Protein AF-A0A330G642-F1 (afdb_monomer_lite)

Foldseek 3Di:
DVVVQQPDFPAAAPVRHTKGQPDWDWDADPPRDIWIWRDMPNDDDPTHTDDDDDDDDDDDPRVPVCPPPPCPDDDDDDDDD

Organism: Enterobacter cloacae (NCBI:txid550)

Radius of gyration: 15.84 Å; chains: 1; bounding box: 33×35×44 Å

Sequence (81 aa):
SLRTRMQIPTGKTTAGATAWYNTLLIGLAPEGRVRVWLQNSRGGNDNLPVEPQPLTTISGEKLDACKYVPTRIYLSYTVPD

pLDDT: mean 76.56, std 13.57, range [38.25, 93.44]

Structure (mmCIF, N/CA/C/O backbone):
data_AF-A0A330G642-F1
#
_entry.id   AF-A0A330G642-F1
#
loop_
_atom_site.group_PDB
_atom_site.id
_atom_site.type_symbol
_atom_site.label_atom_id
_atom_site.label_alt_id
_atom_site.label_comp_id
_atom_site.label_asym_id
_atom_site.label_entity_id
_atom_site.label_seq_id
_atom_site.pdbx_PDB_ins_code
_atom_site.Cartn_x
_atom_site.Cartn_y
_atom_site.Cartn_z
_atom_site.occupancy
_atom_site.B_iso_or_equiv
_atom_site.auth_seq_id
_atom_site.auth_comp_id
_atom_site.auth_asym_id
_atom_site.auth_atom_id
_atom_site.pdbx_PDB_model_num
ATOM 1 N N . SER A 1 1 ? -7.105 -6.940 -6.510 1.00 76.50 1 SER A N 1
ATOM 2 C CA . SER A 1 1 ? -7.044 -6.743 -5.044 1.00 76.50 1 SER A CA 1
ATOM 3 C C . SER A 1 1 ? -5.760 -6.002 -4.670 1.00 76.50 1 SER A C 1
ATOM 5 O O . SER A 1 1 ? -4.909 -5.818 -5.541 1.00 76.50 1 SER A O 1
ATOM 7 N N . LEU A 1 2 ? -5.593 -5.578 -3.407 1.00 77.31 2 LEU A N 1
ATOM 8 C CA . LEU A 1 2 ? -4.365 -4.916 -2.931 1.00 77.31 2 LEU A CA 1
ATOM 9 C C . LEU A 1 2 ? -3.117 -5.780 -3.183 1.00 77.31 2 LEU A C 1
ATOM 11 O O . LEU A 1 2 ? -2.134 -5.299 -3.738 1.00 77.31 2 LEU A O 1
ATOM 15 N N . ARG A 1 3 ? -3.220 -7.090 -2.918 1.00 81.19 3 ARG A N 1
ATOM 16 C CA . ARG A 1 3 ? -2.179 -8.080 -3.235 1.00 81.19 3 ARG A CA 1
ATOM 17 C C . ARG A 1 3 ? -1.780 -8.069 -4.711 1.00 81.19 3 ARG A C 1
ATOM 19 O O . ARG A 1 3 ? -0.594 -8.045 -5.007 1.00 81.19 3 ARG A O 1
ATOM 26 N N . THR A 1 4 ? -2.750 -8.059 -5.629 1.00 85.06 4 THR A N 1
ATOM 27 C CA . THR A 1 4 ? -2.465 -8.002 -7.073 1.00 85.06 4 THR A CA 1
ATOM 28 C C . THR A 1 4 ? -1.692 -6.737 -7.433 1.00 85.06 4 THR A C 1
ATOM 30 O O . THR A 1 4 ? -0.710 -6.816 -8.156 1.00 85.06 4 THR A O 1
ATOM 33 N N . ARG A 1 5 ? -2.092 -5.574 -6.897 1.00 84.88 5 ARG A N 1
ATOM 34 C CA . ARG A 1 5 ? -1.404 -4.302 -7.175 1.00 84.88 5 ARG A CA 1
ATOM 35 C C . ARG A 1 5 ? 0.044 -4.312 -6.677 1.00 84.88 5 ARG A C 1
ATOM 37 O O . ARG A 1 5 ? 0.920 -3.845 -7.390 1.00 84.88 5 ARG A O 1
ATOM 44 N N . MET A 1 6 ? 0.308 -4.899 -5.509 1.00 84.94 6 MET A N 1
ATOM 45 C CA . MET A 1 6 ? 1.668 -5.029 -4.962 1.00 84.94 6 MET A CA 1
ATOM 46 C C . MET A 1 6 ? 2.576 -5.977 -5.763 1.00 84.94 6 MET A C 1
ATOM 48 O O . MET A 1 6 ? 3.793 -5.914 -5.631 1.00 84.94 6 MET A O 1
ATOM 52 N N . GLN A 1 7 ? 2.001 -6.841 -6.602 1.00 87.62 7 GLN A N 1
ATOM 53 C CA . GLN A 1 7 ? 2.736 -7.771 -7.465 1.00 87.62 7 GLN A CA 1
ATOM 54 C C . GLN A 1 7 ? 3.006 -7.216 -8.870 1.00 87.62 7 GLN A C 1
ATOM 56 O O . GLN A 1 7 ? 3.621 -7.904 -9.680 1.00 87.62 7 GLN A O 1
ATOM 61 N N . ILE A 1 8 ? 2.550 -6.000 -9.181 1.00 89.88 8 ILE A N 1
ATOM 62 C CA . ILE A 1 8 ? 2.780 -5.366 -10.481 1.00 89.88 8 ILE A CA 1
ATOM 63 C C . ILE A 1 8 ? 4.001 -4.438 -10.364 1.00 89.88 8 ILE A C 1
ATOM 65 O O . ILE A 1 8 ? 3.996 -3.544 -9.512 1.00 89.88 8 ILE A O 1
ATOM 69 N N . PRO A 1 9 ? 5.042 -4.612 -11.202 1.00 91.56 9 PRO A N 1
ATOM 70 C CA . PRO A 1 9 ? 6.170 -3.689 -11.250 1.00 91.56 9 PRO A CA 1
ATOM 71 C C . PRO A 1 9 ? 5.730 -2.272 -11.629 1.00 91.56 9 PRO A C 1
ATOM 73 O O . PRO A 1 9 ? 4.961 -2.085 -12.569 1.00 91.56 9 PRO A O 1
ATOM 76 N N . THR A 1 10 ? 6.286 -1.261 -10.964 1.00 90.94 10 THR A N 1
ATOM 77 C CA . THR A 1 10 ? 6.017 0.163 -11.245 1.00 90.94 10 THR A CA 1
ATOM 78 C C . THR A 1 10 ? 7.130 0.821 -12.074 1.00 90.94 10 THR A C 1
ATOM 80 O O . THR A 1 10 ? 7.235 2.045 -12.156 1.00 90.94 10 THR A O 1
ATOM 83 N N . GLY A 1 11 ? 7.997 0.006 -12.682 1.00 90.31 11 GLY A N 1
ATOM 84 C CA . GLY A 1 11 ? 9.135 0.435 -13.493 1.00 90.31 11 GLY A CA 1
ATOM 85 C C . GLY A 1 11 ? 10.478 0.153 -12.822 1.00 90.31 11 GLY A C 1
ATOM 86 O O . GLY A 1 11 ? 10.654 -0.883 -12.178 1.00 90.31 11 GLY A O 1
ATOM 87 N N . LYS A 1 12 ? 11.444 1.059 -13.006 1.00 91.50 12 LYS A N 1
ATOM 88 C CA . LYS A 1 12 ? 12.793 0.970 -12.432 1.00 91.50 12 LYS A CA 1
ATOM 89 C C . LYS A 1 12 ? 13.062 2.129 -11.476 1.00 91.50 12 LYS A C 1
ATOM 91 O O . LYS A 1 12 ? 12.574 3.231 -11.712 1.00 91.50 12 LYS A O 1
ATOM 96 N N . THR A 1 13 ? 13.822 1.877 -10.415 1.00 88.44 13 THR A N 1
ATOM 97 C CA . THR A 1 13 ? 14.365 2.916 -9.529 1.00 88.44 13 THR A CA 1
ATOM 98 C C . THR A 1 13 ? 15.529 3.642 -10.210 1.00 88.44 13 THR A C 1
ATOM 100 O O . THR A 1 13 ? 16.055 3.163 -11.217 1.00 88.44 13 THR A O 1
ATOM 103 N N . THR A 1 14 ? 15.993 4.758 -9.638 1.00 86.19 14 THR A N 1
ATOM 104 C CA . THR A 1 14 ? 17.192 5.476 -10.120 1.00 86.19 14 THR A CA 1
ATOM 105 C C . THR A 1 14 ? 18.438 4.585 -10.150 1.00 86.19 14 THR A C 1
ATOM 107 O O . THR A 1 14 ? 19.290 4.740 -11.016 1.00 86.19 14 THR A O 1
ATOM 110 N N . ALA A 1 15 ? 18.518 3.602 -9.249 1.00 89.38 15 ALA A N 1
ATOM 111 C CA . ALA A 1 15 ? 19.599 2.617 -9.199 1.00 89.38 15 ALA A CA 1
ATOM 112 C C . ALA A 1 15 ? 19.407 1.428 -10.171 1.00 89.38 15 ALA A C 1
ATOM 114 O O . ALA A 1 15 ? 20.166 0.466 -10.120 1.00 89.38 15 ALA A O 1
ATOM 115 N N . GLY A 1 16 ? 18.374 1.438 -11.024 1.00 91.06 16 GLY A N 1
ATOM 116 C CA . GLY A 1 16 ? 18.108 0.388 -12.020 1.00 91.06 16 GLY A CA 1
ATOM 117 C C . GLY A 1 16 ? 17.398 -0.866 -11.489 1.00 91.06 16 GLY A C 1
ATOM 118 O O . GLY A 1 16 ? 17.082 -1.779 -12.261 1.00 91.06 16 GLY A O 1
ATOM 119 N N . ALA A 1 17 ? 17.084 -0.922 -10.192 1.00 92.19 17 ALA A N 1
ATOM 120 C CA . ALA A 1 17 ? 16.326 -2.022 -9.599 1.00 92.19 17 ALA A CA 1
ATOM 121 C C . ALA A 1 17 ? 14.850 -1.975 -10.023 1.00 92.19 17 ALA A C 1
ATOM 123 O O . ALA A 1 17 ? 14.318 -0.911 -10.331 1.00 92.19 17 ALA A O 1
ATOM 124 N N . THR A 1 18 ? 14.164 -3.120 -10.039 1.00 93.44 18 THR A N 1
ATOM 125 C CA . THR A 1 18 ? 12.710 -3.139 -10.272 1.00 93.44 18 THR A CA 1
ATOM 126 C C . THR A 1 18 ? 11.990 -2.450 -9.115 1.00 93.44 18 THR A C 1
ATOM 128 O O . THR A 1 18 ? 12.227 -2.780 -7.953 1.00 93.44 18 THR A O 1
ATOM 131 N N . ALA A 1 19 ? 11.128 -1.491 -9.441 1.00 91.94 19 ALA A N 1
ATOM 132 C CA . ALA A 1 19 ? 10.316 -0.769 -8.478 1.00 91.94 19 ALA A CA 1
ATOM 133 C C . ALA A 1 19 ? 8.979 -1.484 -8.247 1.00 91.94 19 ALA A C 1
ATOM 135 O O . ALA A 1 19 ? 8.394 -2.050 -9.174 1.00 91.94 19 ALA A O 1
ATOM 136 N N . TRP A 1 20 ? 8.506 -1.439 -7.005 1.00 91.69 20 TRP A N 1
ATOM 137 C CA . TRP A 1 20 ? 7.290 -2.114 -6.556 1.00 91.69 20 TRP A CA 1
ATOM 138 C C . TRP A 1 20 ? 6.520 -1.216 -5.599 1.00 91.69 20 TRP A C 1
ATOM 140 O O . TRP A 1 20 ? 7.127 -0.398 -4.907 1.00 91.69 20 TRP A O 1
ATOM 150 N N . TYR A 1 21 ? 5.209 -1.428 -5.491 1.00 90.00 21 TYR A N 1
ATOM 151 C CA . TYR A 1 21 ? 4.441 -0.945 -4.345 1.00 90.00 21 TYR A CA 1
ATOM 152 C C . TYR A 1 21 ? 4.814 -1.760 -3.104 1.00 90.00 21 TYR A C 1
ATOM 154 O O . TYR A 1 21 ? 4.301 -2.859 -2.895 1.00 90.00 21 TYR A O 1
ATOM 162 N N . ASN A 1 22 ? 5.737 -1.231 -2.304 1.00 86.19 22 ASN A N 1
ATOM 163 C CA . ASN A 1 22 ? 6.295 -1.900 -1.128 1.00 86.19 22 ASN A CA 1
ATOM 164 C C . ASN A 1 22 ? 5.962 -1.196 0.194 1.00 86.19 22 ASN A C 1
ATOM 166 O O . ASN A 1 22 ? 6.253 -1.747 1.252 1.00 86.19 22 ASN A O 1
ATOM 170 N N . THR A 1 23 ? 5.329 -0.024 0.135 1.00 86.00 23 THR A N 1
ATOM 171 C CA . THR A 1 23 ? 4.989 0.774 1.313 1.00 86.00 23 THR A CA 1
ATOM 172 C C . THR A 1 23 ? 3.488 1.035 1.351 1.00 86.00 23 THR A C 1
ATOM 174 O O . THR A 1 23 ? 2.902 1.508 0.375 1.00 86.00 23 THR A O 1
ATOM 177 N N . LEU A 1 24 ? 2.867 0.750 2.497 1.00 86.12 24 LEU A N 1
ATOM 178 C CA . LEU A 1 24 ? 1.496 1.148 2.798 1.00 86.12 24 LEU A CA 1
ATOM 179 C C . LEU A 1 24 ? 1.538 2.437 3.625 1.00 86.12 24 LEU A C 1
ATOM 181 O O . LEU A 1 24 ? 1.989 2.423 4.767 1.00 86.12 24 LEU A O 1
ATOM 185 N N . LEU A 1 25 ? 1.083 3.546 3.049 1.00 85.38 25 LEU A N 1
ATOM 186 C CA . LEU A 1 25 ? 0.968 4.822 3.746 1.00 85.38 25 LEU A CA 1
ATOM 187 C C . LEU A 1 25 ? -0.437 4.940 4.333 1.00 85.38 25 LEU A C 1
ATOM 189 O O . LEU A 1 25 ? -1.420 4.815 3.605 1.00 85.38 25 LEU A O 1
ATOM 193 N N . ILE A 1 26 ? -0.525 5.206 5.632 1.0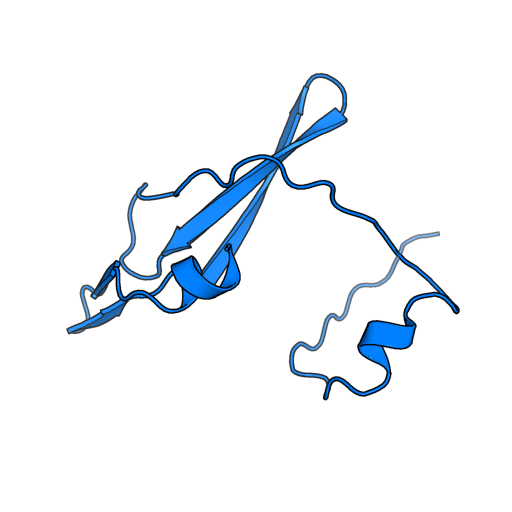0 85.38 26 ILE A N 1
ATOM 194 C CA . ILE A 1 26 ? -1.787 5.412 6.343 1.00 85.38 26 ILE A CA 1
ATOM 195 C C . ILE A 1 26 ? -1.793 6.846 6.859 1.00 85.38 26 ILE A C 1
ATOM 197 O O . ILE A 1 26 ? -0.907 7.241 7.612 1.00 85.38 26 ILE A O 1
ATOM 201 N N . GLY A 1 27 ? -2.776 7.630 6.431 1.00 84.25 27 GLY A N 1
ATOM 202 C CA . GLY A 1 27 ? -2.921 9.028 6.817 1.00 84.25 27 GLY A CA 1
ATOM 203 C C . GLY A 1 27 ? -4.233 9.265 7.537 1.00 84.25 27 GLY A C 1
ATOM 204 O O . GLY A 1 27 ? -5.279 8.732 7.156 1.00 84.25 27 GLY A O 1
ATOM 205 N N . LEU A 1 28 ? -4.159 10.099 8.567 1.00 83.56 28 LEU A N 1
ATOM 206 C CA . LEU A 1 28 ? -5.311 10.551 9.327 1.00 83.56 28 LEU A CA 1
ATOM 207 C C . LEU A 1 28 ? -5.915 11.773 8.641 1.00 83.56 28 LEU A C 1
ATOM 209 O O . LEU A 1 28 ? -5.216 12.726 8.298 1.00 83.56 28 LEU A O 1
ATOM 213 N N . ALA A 1 29 ? -7.222 11.734 8.438 1.00 78.38 29 ALA A N 1
ATOM 214 C CA . ALA A 1 29 ? -8.014 12.862 7.993 1.00 78.38 29 ALA A CA 1
ATOM 215 C C . ALA A 1 29 ? -8.875 13.372 9.163 1.00 78.38 29 ALA A C 1
ATOM 217 O O . ALA A 1 29 ? -9.183 12.605 10.083 1.00 78.38 29 ALA A O 1
ATOM 218 N N . PRO A 1 30 ? -9.296 14.650 9.131 1.00 81.06 30 PRO A N 1
ATOM 219 C CA . PRO A 1 30 ? -10.248 15.185 10.096 1.00 81.06 30 PRO A CA 1
ATOM 220 C C . PRO A 1 30 ? -11.481 14.286 10.249 1.00 81.06 30 PRO A C 1
ATOM 222 O O . PRO A 1 30 ? -11.881 13.598 9.300 1.00 81.06 30 PRO A O 1
ATOM 225 N N . GLU A 1 31 ? -12.085 14.332 11.439 1.00 83.19 31 GLU A N 1
ATOM 226 C CA . GLU A 1 31 ? -13.219 13.486 11.856 1.00 83.19 31 GLU A CA 1
ATOM 227 C C . GLU A 1 31 ? -12.855 12.001 12.065 1.00 83.19 31 GLU A C 1
ATOM 229 O O . GLU A 1 31 ? -13.714 11.130 11.987 1.00 83.19 31 GLU A O 1
ATOM 234 N N . GLY A 1 32 ? -11.580 11.681 12.317 1.00 72.88 32 GLY A N 1
ATOM 235 C CA . GLY A 1 32 ? -11.159 10.304 12.620 1.00 72.88 32 GLY A CA 1
ATOM 236 C C . GLY A 1 32 ? -11.198 9.359 11.415 1.00 72.88 32 GLY A C 1
ATOM 237 O O . GLY A 1 32 ? -11.231 8.141 11.573 1.00 72.88 32 GLY A O 1
ATOM 238 N N . ARG A 1 33 ? -11.198 9.907 10.196 1.00 78.38 33 ARG A N 1
ATOM 239 C CA . ARG A 1 33 ? -11.189 9.122 8.958 1.00 78.38 33 ARG A CA 1
ATOM 240 C C . ARG A 1 33 ? -9.767 8.707 8.606 1.00 78.38 33 ARG A C 1
ATOM 242 O O . ARG A 1 33 ? -8.823 9.472 8.782 1.00 78.38 33 ARG A O 1
ATOM 249 N N . VAL A 1 34 ? -9.620 7.514 8.043 1.00 80.94 34 VAL A N 1
ATOM 250 C CA . VAL A 1 34 ? -8.328 6.986 7.591 1.00 80.94 34 VAL A CA 1
ATOM 251 C C . VAL A 1 34 ? -8.312 6.916 6.070 1.00 80.94 34 VAL A C 1
ATOM 253 O O . VAL A 1 34 ? -9.278 6.478 5.446 1.00 80.94 34 VAL A O 1
ATOM 256 N N . ARG A 1 35 ? -7.200 7.336 5.468 1.00 84.25 35 ARG A N 1
ATOM 257 C CA . ARG A 1 35 ? -6.902 7.120 4.050 1.00 84.25 35 ARG A CA 1
ATOM 258 C C . ARG A 1 35 ? -5.651 6.269 3.916 1.00 84.25 35 ARG A C 1
ATOM 260 O O . ARG A 1 35 ? -4.717 6.399 4.703 1.00 84.25 35 ARG A O 1
ATOM 267 N N . VAL A 1 36 ? -5.656 5.398 2.914 1.00 84.31 36 VAL A N 1
ATOM 268 C CA . VAL A 1 36 ? -4.574 4.449 2.662 1.00 84.31 36 VAL A CA 1
ATOM 269 C C . VAL A 1 36 ? -4.066 4.634 1.238 1.00 84.31 36 VAL A C 1
ATOM 271 O O . VAL A 1 36 ? -4.857 4.713 0.295 1.00 84.31 36 VAL A O 1
ATOM 274 N N . TRP A 1 37 ? -2.748 4.675 1.075 1.00 87.88 37 TRP A N 1
ATOM 275 C CA . TRP A 1 37 ? -2.085 4.726 -0.225 1.00 87.88 37 TRP A CA 1
ATOM 276 C C . TRP A 1 37 ? -1.033 3.630 -0.332 1.00 87.88 37 TRP A C 1
ATOM 278 O O . TRP A 1 37 ? -0.406 3.250 0.655 1.00 87.88 37 TRP A O 1
ATOM 288 N N . LEU A 1 38 ? -0.810 3.150 -1.551 1.00 89.00 38 LEU A N 1
ATOM 289 C CA . LEU A 1 38 ? 0.373 2.370 -1.886 1.00 89.00 38 LEU A CA 1
ATOM 290 C C . LEU A 1 38 ? 1.430 3.315 -2.448 1.00 89.00 38 LEU A C 1
ATOM 292 O O . LEU A 1 38 ? 1.219 3.941 -3.486 1.00 89.00 38 LEU A O 1
ATOM 296 N N . GLN A 1 39 ? 2.568 3.391 -1.771 1.00 89.12 39 GLN A N 1
ATOM 297 C CA . GLN A 1 39 ? 3.744 4.101 -2.249 1.00 89.12 39 GLN A CA 1
ATOM 298 C C . GLN A 1 39 ? 4.721 3.098 -2.863 1.00 89.12 39 GLN A C 1
ATOM 300 O O . GLN A 1 39 ? 4.881 1.974 -2.372 1.00 89.12 39 GLN A O 1
ATOM 305 N N . ASN A 1 40 ? 5.335 3.494 -3.976 1.00 89.44 40 ASN A N 1
ATOM 306 C CA . ASN A 1 40 ? 6.296 2.662 -4.681 1.00 89.44 40 ASN A CA 1
ATOM 307 C C . ASN A 1 40 ? 7.747 3.074 -4.390 1.00 89.44 40 ASN A C 1
ATOM 309 O O . ASN A 1 40 ? 8.033 4.202 -3.990 1.00 89.44 40 ASN A O 1
ATOM 313 N N . SER A 1 41 ? 8.675 2.154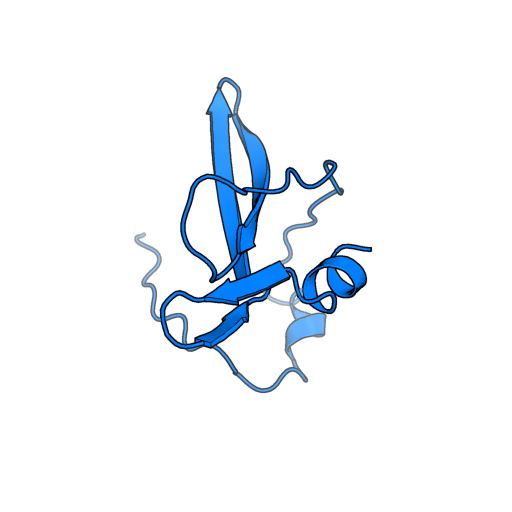 -4.642 1.00 86.44 41 SER A N 1
ATOM 314 C CA . SER A 1 41 ? 10.107 2.344 -4.392 1.00 86.44 41 SER A CA 1
ATOM 315 C C . SER A 1 41 ? 10.861 3.148 -5.461 1.00 86.44 41 SER A C 1
ATOM 317 O O . SER A 1 41 ? 12.079 3.292 -5.364 1.00 86.44 41 SER A O 1
ATOM 319 N N . ARG A 1 42 ? 10.180 3.673 -6.490 1.00 84.44 42 ARG A N 1
ATOM 320 C CA . ARG A 1 42 ? 10.803 4.482 -7.553 1.00 84.44 42 ARG A CA 1
ATOM 321 C C . ARG A 1 42 ? 11.215 5.874 -7.059 1.00 84.44 42 ARG A C 1
ATOM 323 O O . ARG A 1 42 ? 12.141 6.450 -7.623 1.00 84.44 42 ARG A O 1
ATOM 330 N N . GLY A 1 43 ? 10.576 6.371 -5.997 1.00 66.50 43 GLY A N 1
ATOM 331 C CA . GLY A 1 43 ? 10.708 7.750 -5.523 1.00 66.50 43 GLY A CA 1
ATOM 332 C C . GLY A 1 43 ? 9.793 8.709 -6.297 1.00 66.50 43 GL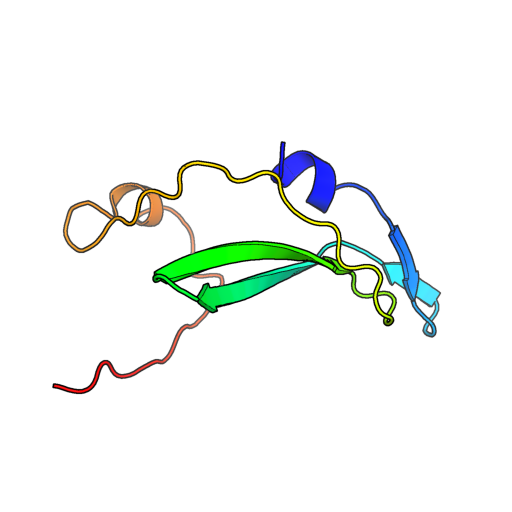Y A C 1
ATOM 333 O O . GLY A 1 43 ? 9.566 8.525 -7.490 1.00 66.50 43 GLY A O 1
ATOM 334 N N . GLY A 1 44 ? 9.249 9.719 -5.608 1.00 65.50 44 GLY A N 1
ATOM 335 C CA . GLY A 1 44 ? 8.262 10.668 -6.150 1.00 65.50 44 GLY A CA 1
ATOM 336 C C . GLY A 1 44 ? 6.858 10.527 -5.541 1.00 65.50 44 GLY A C 1
ATOM 337 O O . GLY A 1 44 ? 6.620 9.680 -4.682 1.00 65.50 44 GLY A O 1
ATOM 338 N N . ASN A 1 45 ? 5.922 11.373 -5.986 1.00 63.22 45 ASN A N 1
ATOM 339 C CA . ASN A 1 45 ? 4.553 11.488 -5.453 1.00 63.22 45 ASN A CA 1
ATOM 340 C C . ASN A 1 45 ? 3.550 10.492 -6.074 1.00 63.22 45 ASN A C 1
ATOM 342 O O . ASN A 1 45 ? 2.346 10.747 -6.074 1.00 63.22 45 ASN A O 1
ATOM 346 N N . ASP A 1 46 ? 4.014 9.345 -6.571 1.00 71.81 46 ASP A N 1
ATOM 347 C CA . ASP A 1 46 ? 3.181 8.335 -7.248 1.00 71.81 46 ASP A CA 1
ATOM 348 C C . ASP A 1 46 ? 2.435 7.428 -6.251 1.00 71.81 46 ASP A C 1
ATOM 350 O O . ASP A 1 46 ? 2.408 6.197 -6.365 1.00 71.81 46 ASP A O 1
ATOM 354 N N . ASN A 1 47 ? 1.842 8.048 -5.233 1.00 84.88 47 ASN A N 1
ATOM 355 C CA . ASN A 1 47 ? 1.040 7.370 -4.231 1.00 84.88 47 ASN A CA 1
ATOM 356 C C . ASN A 1 47 ? -0.299 6.979 -4.853 1.00 84.88 47 ASN A C 1
ATOM 358 O O . ASN A 1 47 ? -1.130 7.830 -5.170 1.00 84.88 47 ASN A O 1
ATOM 362 N N . LEU A 1 48 ? -0.533 5.678 -4.996 1.00 88.06 48 LEU A N 1
ATOM 363 C CA . LEU A 1 48 ? -1.787 5.169 -5.524 1.00 88.06 48 LEU A CA 1
ATOM 364 C C . LEU A 1 48 ? -2.817 5.108 -4.390 1.00 88.06 48 LEU A C 1
ATOM 366 O O . LEU A 1 48 ? -2.623 4.312 -3.464 1.00 88.06 48 LEU A O 1
ATOM 370 N N . PRO A 1 49 ? -3.910 5.894 -4.431 1.00 87.19 49 PRO A N 1
ATOM 371 C CA . PRO A 1 49 ? -4.970 5.758 -3.447 1.00 87.19 49 PRO A CA 1
ATOM 372 C C . PRO A 1 49 ? -5.561 4.350 -3.511 1.00 87.19 49 PRO A C 1
ATOM 374 O O . PRO A 1 49 ? -5.823 3.788 -4.584 1.00 87.19 49 PRO A O 1
ATOM 377 N N . VAL A 1 50 ? -5.745 3.769 -2.333 1.00 85.00 50 VAL A N 1
ATOM 378 C CA . VAL A 1 50 ? -6.446 2.504 -2.170 1.00 85.00 50 VAL A CA 1
ATOM 379 C C . VAL A 1 50 ? -7.902 2.835 -1.903 1.00 85.00 50 VAL A C 1
ATOM 381 O O . VAL A 1 50 ? -8.217 3.685 -1.070 1.00 85.00 50 VAL A O 1
ATOM 384 N N . GLU A 1 51 ? -8.790 2.176 -2.637 1.00 77.75 51 GLU A N 1
ATOM 385 C CA . GLU A 1 51 ? -10.216 2.272 -2.361 1.00 77.75 51 GLU A CA 1
ATOM 386 C C . GLU A 1 51 ? -10.480 1.802 -0.924 1.00 77.75 51 GLU A C 1
ATOM 388 O O . GLU A 1 51 ? -9.930 0.764 -0.535 1.00 77.75 51 GLU A O 1
ATOM 393 N N . PRO A 1 52 ? -11.261 2.549 -0.123 1.00 66.50 52 PRO A N 1
ATOM 394 C CA . PRO A 1 52 ? -11.518 2.193 1.262 1.00 66.50 52 PRO A CA 1
ATOM 395 C C . PRO A 1 52 ? -12.066 0.770 1.347 1.00 66.50 52 PRO A C 1
ATOM 397 O O . PRO A 1 52 ? -13.187 0.487 0.934 1.00 66.50 52 PRO A O 1
ATOM 400 N N . GLN A 1 53 ? -11.253 -0.136 1.875 1.00 66.50 53 GLN A N 1
ATOM 401 C CA . GLN A 1 53 ? -11.711 -1.457 2.270 1.00 66.50 53 GLN A CA 1
ATOM 402 C C . GLN A 1 53 ? -12.038 -1.412 3.760 1.00 66.50 53 GLN A C 1
ATOM 404 O O . GLN A 1 53 ? -11.339 -0.718 4.506 1.00 66.50 53 GLN A O 1
ATOM 409 N N . PRO A 1 54 ? -13.073 -2.135 4.214 1.00 65.81 54 PRO A N 1
ATOM 410 C CA . PRO A 1 54 ? -13.338 -2.264 5.634 1.00 65.81 54 PRO A CA 1
ATOM 411 C C . PRO A 1 54 ? -12.119 -2.895 6.313 1.00 65.81 54 PRO A C 1
ATOM 413 O O . PRO A 1 54 ? -11.802 -4.067 6.113 1.00 65.81 54 PRO A O 1
ATOM 416 N N . LEU A 1 55 ? -11.409 -2.085 7.096 1.00 64.88 55 LEU A N 1
ATOM 417 C CA . LEU A 1 55 ? -10.318 -2.545 7.941 1.00 64.88 55 LEU A CA 1
ATOM 418 C C . LEU A 1 55 ? -10.931 -3.048 9.241 1.00 64.88 55 LEU A C 1
ATOM 420 O O . LEU A 1 55 ? -11.532 -2.283 9.991 1.00 64.88 55 LEU A O 1
ATOM 424 N N . THR A 1 56 ? -10.786 -4.345 9.496 1.00 68.19 56 THR A N 1
ATOM 425 C CA . THR A 1 56 ? -11.184 -4.934 10.774 1.00 68.19 56 THR A CA 1
ATOM 426 C C . THR A 1 56 ? -9.949 -5.044 11.649 1.00 68.19 56 THR A C 1
ATOM 428 O O . THR A 1 56 ? -9.045 -5.826 11.355 1.00 68.19 56 THR A O 1
ATOM 431 N N . THR A 1 57 ? -9.897 -4.253 12.717 1.00 68.38 57 THR A N 1
ATOM 432 C CA . THR A 1 57 ? -8.845 -4.378 13.727 1.00 68.38 57 THR A CA 1
ATOM 433 C C . THR A 1 57 ? -9.165 -5.567 14.628 1.00 68.38 57 THR A C 1
ATOM 435 O O . THR A 1 57 ? -10.235 -5.627 15.231 1.00 68.38 57 THR A O 1
ATOM 438 N N . ILE A 1 58 ? -8.231 -6.510 14.723 1.00 79.25 58 ILE A N 1
ATOM 439 C CA . ILE A 1 58 ? -8.304 -7.678 15.608 1.00 79.25 58 ILE A CA 1
ATOM 440 C C . ILE A 1 58 ? -7.158 -7.614 16.623 1.00 79.25 58 ILE A C 1
ATOM 442 O O . ILE A 1 58 ? -6.068 -7.142 16.301 1.00 79.25 58 ILE A O 1
ATOM 446 N N . SER A 1 59 ? -7.403 -8.054 17.857 1.00 78.00 59 SER A N 1
ATOM 447 C CA . SER A 1 59 ? -6.427 -8.017 18.953 1.00 78.00 59 SER A CA 1
ATOM 448 C C . SER A 1 59 ? -6.598 -9.204 19.908 1.00 78.00 59 SER A C 1
ATOM 450 O O . SER A 1 59 ? -7.624 -9.893 19.890 1.00 78.00 59 SER A O 1
ATOM 452 N N . GLY A 1 60 ? -5.576 -9.455 20.735 1.00 80.75 60 GLY A N 1
ATOM 453 C CA . GLY A 1 60 ? -5.579 -10.519 21.742 1.00 80.75 60 GLY A CA 1
ATOM 454 C C . GLY A 1 60 ? -5.798 -11.904 21.134 1.00 80.75 60 GLY A C 1
ATOM 455 O O . GLY A 1 60 ? -5.148 -12.282 20.161 1.00 80.75 60 GLY A O 1
ATOM 456 N N . GLU A 1 61 ? -6.750 -12.651 21.687 1.00 78.38 61 GLU A N 1
ATOM 457 C CA . GLU A 1 61 ? -7.080 -14.013 21.247 1.00 78.38 61 GLU A CA 1
ATOM 458 C C . GLU A 1 61 ? -7.595 -14.085 19.799 1.00 78.38 61 GLU A C 1
ATOM 460 O O . GLU A 1 61 ? -7.473 -15.130 19.160 1.00 78.38 61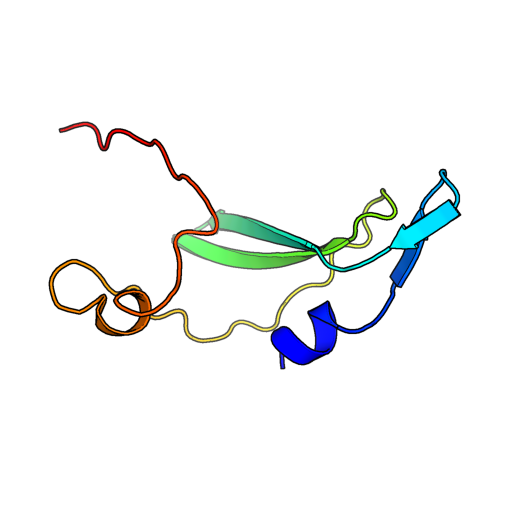 GLU A O 1
ATOM 465 N N . LYS A 1 62 ? -8.111 -12.969 19.260 1.00 76.44 62 LYS A N 1
ATOM 466 C CA . LYS A 1 62 ? -8.621 -12.861 17.883 1.00 76.44 62 LYS A CA 1
ATOM 467 C C . LYS A 1 62 ? -7.518 -12.690 16.830 1.00 76.44 62 LYS A C 1
ATOM 469 O O . LYS A 1 62 ? -7.837 -12.626 15.653 1.00 76.44 62 LYS A O 1
ATOM 474 N N . LEU A 1 63 ? -6.238 -12.616 17.212 1.00 78.69 63 LEU A N 1
ATOM 475 C CA . LEU A 1 63 ? -5.085 -12.605 16.289 1.00 78.69 63 LEU A CA 1
ATOM 476 C C . LEU A 1 63 ? -4.706 -14.020 15.800 1.00 78.69 63 LEU A C 1
ATOM 478 O O . LEU A 1 63 ? -3.534 -14.335 15.584 1.00 78.69 63 LEU A O 1
ATOM 482 N N . ASP A 1 64 ? -5.687 -14.902 15.626 1.00 74.00 64 ASP A N 1
ATOM 483 C CA . ASP A 1 64 ? -5.483 -16.282 15.180 1.00 74.00 64 ASP A CA 1
ATOM 484 C C . ASP A 1 64 ? -4.855 -16.366 13.778 1.00 74.00 64 ASP A C 1
ATOM 486 O O . ASP A 1 64 ? -3.962 -17.184 13.554 1.00 74.00 64 ASP A O 1
ATOM 490 N N . ALA A 1 65 ? -5.215 -15.441 12.885 1.00 67.81 65 ALA A N 1
ATOM 491 C CA . ALA A 1 65 ? -4.631 -15.281 11.556 1.00 67.81 65 ALA A CA 1
ATOM 492 C C . ALA A 1 65 ? -3.106 -15.059 11.573 1.00 67.81 65 ALA A C 1
ATOM 494 O O . ALA A 1 65 ? -2.432 -15.345 10.583 1.00 67.81 65 ALA A O 1
ATOM 495 N N . CYS A 1 66 ? -2.543 -14.574 12.685 1.00 68.06 66 CYS A N 1
ATOM 496 C CA . CYS A 1 66 ? -1.109 -14.340 12.839 1.00 68.06 66 CYS A CA 1
ATOM 497 C C . CYS A 1 66 ? -0.356 -15.527 13.463 1.00 68.06 66 CYS A C 1
ATOM 499 O O . CYS A 1 66 ? 0.869 -15.550 13.386 1.00 68.06 66 CYS A O 1
ATOM 501 N N . LYS A 1 67 ? -1.042 -16.533 14.035 1.00 68.38 67 LYS A N 1
ATOM 502 C CA . LYS A 1 67 ? -0.401 -17.645 14.775 1.00 68.38 67 LYS A CA 1
ATOM 503 C C . LYS A 1 67 ? 0.558 -18.487 13.931 1.00 68.38 67 LYS A C 1
ATOM 505 O O . LYS A 1 67 ? 1.520 -19.029 14.464 1.00 68.38 67 LYS A O 1
ATOM 510 N N . TYR A 1 68 ? 0.301 -18.594 12.629 1.00 69.69 68 TYR A N 1
ATOM 511 C CA . TYR A 1 68 ? 1.097 -19.408 11.700 1.00 69.69 68 TYR A CA 1
ATOM 512 C C . TYR A 1 68 ? 1.884 -18.569 10.688 1.00 69.69 68 TYR A C 1
ATOM 514 O O . TYR A 1 68 ? 2.463 -19.110 9.745 1.00 69.69 68 TYR A O 1
ATOM 522 N N . VAL A 1 69 ? 1.906 -17.244 10.858 1.00 65.81 69 VAL A N 1
ATOM 523 C 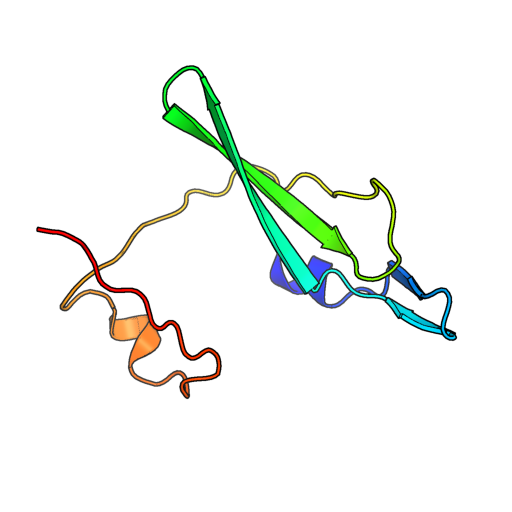CA . VAL A 1 69 ? 2.707 -16.359 10.014 1.00 65.81 69 VAL A CA 1
ATOM 524 C C . VAL A 1 69 ? 4.080 -16.223 10.670 1.00 65.81 69 VAL A C 1
AT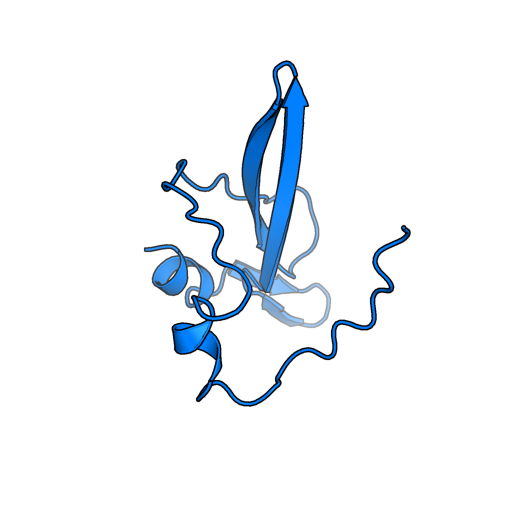OM 526 O O . VAL A 1 69 ? 4.157 -15.719 11.789 1.00 65.81 69 VAL A O 1
ATOM 529 N N . PRO A 1 70 ? 5.175 -16.652 10.015 1.00 65.25 70 PRO A N 1
ATOM 530 C CA . PRO A 1 70 ? 6.503 -16.446 10.571 1.00 65.25 70 PRO A CA 1
ATOM 531 C C . PRO A 1 70 ? 6.735 -14.947 10.759 1.00 65.25 70 PRO A C 1
ATOM 533 O O . PRO A 1 70 ? 6.420 -14.155 9.866 1.00 65.25 70 PRO A O 1
ATOM 536 N N . THR A 1 71 ? 7.282 -14.562 11.910 1.00 57.66 71 THR A N 1
ATOM 537 C CA . THR A 1 71 ? 7.582 -13.168 12.244 1.00 57.66 71 THR A CA 1
ATOM 538 C C . THR A 1 71 ? 8.558 -12.601 11.214 1.00 57.66 71 THR A C 1
ATOM 540 O O . THR A 1 71 ? 9.757 -12.849 11.267 1.00 57.66 71 THR A O 1
ATOM 543 N N . ARG A 1 72 ? 8.034 -11.876 10.221 1.00 58.38 72 ARG A N 1
ATOM 544 C CA . ARG A 1 72 ? 8.828 -11.238 9.153 1.00 58.38 72 ARG A CA 1
ATOM 545 C C . ARG A 1 72 ? 9.143 -9.773 9.439 1.00 58.38 72 ARG A C 1
ATOM 547 O O . ARG A 1 72 ? 9.934 -9.176 8.718 1.00 58.38 72 ARG A O 1
ATOM 554 N N . ILE A 1 73 ? 8.515 -9.200 10.464 1.00 52.59 73 ILE A N 1
ATOM 555 C CA . ILE A 1 73 ? 8.703 -7.817 10.899 1.00 52.59 73 ILE A CA 1
ATOM 556 C C . ILE A 1 73 ? 8.818 -7.840 12.423 1.00 52.59 73 ILE A C 1
ATOM 558 O O . ILE A 1 73 ? 7.909 -8.315 13.102 1.00 52.59 73 ILE A O 1
ATOM 562 N N . TYR A 1 74 ? 9.937 -7.350 12.955 1.00 47.75 74 TYR A N 1
ATOM 563 C CA . TYR A 1 74 ? 10.104 -7.129 14.388 1.00 47.75 74 TYR A CA 1
ATOM 564 C C . TYR A 1 74 ? 9.530 -5.752 14.729 1.00 47.75 74 TYR A C 1
ATOM 566 O O . TYR A 1 74 ? 10.163 -4.728 14.486 1.00 47.75 74 TYR A O 1
ATOM 574 N N . LEU A 1 75 ? 8.295 -5.722 15.227 1.00 46.38 75 LEU A N 1
ATOM 575 C CA . LEU A 1 75 ? 7.664 -4.497 15.711 1.00 46.38 75 LEU A CA 1
ATOM 576 C C . LEU A 1 75 ? 8.007 -4.333 17.195 1.00 46.38 75 LEU A C 1
ATOM 578 O O . LEU A 1 75 ? 7.263 -4.787 18.059 1.00 46.38 75 LEU A O 1
ATOM 582 N N . SER A 1 76 ? 9.143 -3.707 17.503 1.00 43.38 76 SER A N 1
ATOM 583 C CA . SER A 1 76 ? 9.431 -3.261 18.868 1.00 43.38 76 SER A CA 1
ATOM 584 C C . SER A 1 76 ? 8.750 -1.921 19.113 1.00 43.38 76 SER A C 1
ATOM 586 O O . SER A 1 76 ? 9.309 -0.870 18.799 1.00 43.38 76 SER A O 1
ATOM 588 N N . TYR A 1 77 ? 7.542 -1.945 19.661 1.00 46.44 77 TYR A N 1
ATOM 589 C CA . TYR A 1 77 ? 6.952 -0.757 20.260 1.00 46.44 77 TYR A CA 1
ATOM 590 C C . TYR A 1 77 ? 6.447 -1.095 21.657 1.00 46.44 77 TYR A C 1
ATOM 592 O O . TYR A 1 77 ? 5.867 -2.152 21.899 1.00 46.44 77 TYR A O 1
ATOM 600 N N . THR A 1 78 ? 6.708 -0.189 22.585 1.00 38.25 78 THR A N 1
ATOM 601 C CA . THR A 1 78 ? 6.120 -0.181 23.920 1.00 38.25 78 THR A CA 1
ATOM 602 C C . THR A 1 78 ? 4.814 0.593 23.836 1.00 38.25 78 THR A C 1
ATOM 604 O O . THR A 1 78 ? 4.822 1.745 23.400 1.00 38.25 78 THR A O 1
ATOM 607 N N . VAL A 1 79 ? 3.702 -0.030 24.220 1.00 48.53 79 VAL A N 1
ATOM 608 C CA . VAL A 1 79 ? 2.443 0.689 24.449 1.00 48.53 79 VAL A CA 1
ATOM 609 C C . VAL A 1 79 ? 2.594 1.414 25.790 1.00 48.53 79 VAL A C 1
ATOM 611 O O . VAL A 1 79 ? 2.850 0.728 26.777 1.00 48.53 79 VAL A O 1
ATOM 614 N N . PRO A 1 80 ? 2.538 2.757 25.840 1.00 51.56 80 PRO A N 1
ATOM 615 C CA . PRO A 1 80 ? 2.498 3.481 27.107 1.00 51.56 80 PRO A CA 1
ATOM 616 C C . PRO A 1 80 ? 1.202 3.151 27.853 1.00 51.56 80 PRO A C 1
ATOM 618 O O . PRO A 1 80 ? 0.176 2.945 27.199 1.00 51.56 80 PRO A O 1
ATOM 621 N N . ASP A 1 81 ? 1.274 3.114 29.183 1.00 56.84 81 ASP A N 1
ATOM 622 C CA . ASP A 1 81 ? 0.106 2.976 30.065 1.00 56.84 81 ASP A CA 1
ATOM 623 C C . ASP A 1 81 ? -0.915 4.113 29.873 1.00 56.84 81 ASP A C 1
ATOM 625 O O . ASP A 1 81 ? -0.490 5.275 29.646 1.00 56.84 81 ASP A O 1
#

InterPro domains:
  IPR021326 Protein of unknown function DUF2931 [PF11153] (3-74)

Secondary structure (DSSP, 8-state):
-HHHHHTSEEEE-TTSPEEEEEEEEEEEEGGGEEEEEEEETT-SS--EEPP--------GGG-GGGTTS---S----PPP-